Protein AF-A0A8B4I8F6-F1 (afdb_monomer_lite)

Structure (mmCIF, N/CA/C/O backbone):
data_AF-A0A8B4I8F6-F1
#
_entry.id   AF-A0A8B4I8F6-F1
#
loop_
_atom_site.group_PDB
_atom_site.id
_atom_site.type_symbol
_atom_site.label_atom_id
_atom_site.label_alt_id
_atom_site.label_comp_id
_atom_site.label_asym_id
_atom_site.label_entity_id
_atom_site.label_seq_id
_atom_site.pdbx_PDB_ins_code
_atom_site.Cartn_x
_atom_site.Cartn_y
_atom_site.Cartn_z
_atom_site.occupancy
_atom_site.B_iso_or_equiv
_atom_site.auth_seq_id
_atom_site.auth_comp_id
_atom_site.auth_asym_id
_atom_site.auth_atom_id
_atom_site.pdbx_PDB_model_num
ATOM 1 N N . MET A 1 1 ? 29.112 9.763 -29.457 1.00 48.84 1 MET A N 1
ATOM 2 C CA . MET A 1 1 ? 28.699 10.119 -28.081 1.00 48.84 1 MET A CA 1
ATOM 3 C C . MET A 1 1 ? 27.371 9.427 -27.759 1.00 48.84 1 MET A C 1
ATOM 5 O O . MET A 1 1 ? 26.352 9.925 -28.220 1.00 48.84 1 MET A O 1
ATOM 9 N N . PRO A 1 2 ? 27.307 8.283 -27.052 1.00 52.81 2 PRO A N 1
ATOM 10 C CA . PRO A 1 2 ? 26.017 7.758 -26.613 1.00 52.81 2 PRO A CA 1
ATOM 11 C C . PRO A 1 2 ? 25.621 8.405 -25.279 1.00 52.81 2 PRO A C 1
ATOM 13 O O . PRO A 1 2 ? 26.295 8.227 -24.265 1.00 52.81 2 PRO A O 1
ATOM 16 N N . VAL A 1 3 ? 24.525 9.168 -25.288 1.00 59.97 3 VAL A N 1
ATOM 17 C CA . VAL A 1 3 ? 23.863 9.702 -24.089 1.00 59.97 3 VAL A CA 1
ATOM 18 C C . VAL A 1 3 ? 23.329 8.525 -23.273 1.00 59.97 3 VAL A C 1
ATOM 20 O O . VAL A 1 3 ? 22.325 7.900 -23.613 1.00 59.97 3 VAL A O 1
ATOM 23 N N . GLN A 1 4 ? 24.024 8.195 -22.189 1.00 58.28 4 GLN A N 1
ATOM 24 C CA . GLN A 1 4 ? 23.649 7.125 -21.269 1.00 58.28 4 GLN A CA 1
ATOM 25 C C . GLN A 1 4 ? 22.534 7.609 -20.333 1.00 58.28 4 GLN A C 1
ATOM 27 O O . GLN A 1 4 ? 22.750 7.858 -19.151 1.00 58.28 4 GLN A O 1
ATOM 32 N N . ASN A 1 5 ? 21.309 7.732 -20.841 1.00 58.06 5 ASN A N 1
ATOM 33 C CA . ASN A 1 5 ? 20.137 8.025 -20.012 1.00 58.06 5 ASN A CA 1
ATOM 34 C C . ASN A 1 5 ? 19.604 6.738 -19.347 1.00 58.06 5 ASN A C 1
ATOM 36 O O . ASN A 1 5 ? 18.490 6.291 -19.602 1.00 58.06 5 ASN A O 1
ATOM 40 N N . LYS A 1 6 ? 20.395 6.109 -18.467 1.00 59.12 6 LYS A N 1
ATOM 41 C CA . LYS A 1 6 ? 19.960 4.938 -17.681 1.00 59.12 6 LYS A CA 1
ATOM 42 C C . LYS A 1 6 ? 19.370 5.357 -16.332 1.00 59.12 6 LYS A C 1
ATOM 44 O O . LYS A 1 6 ? 19.865 4.979 -15.278 1.00 59.12 6 LYS A O 1
ATOM 49 N N . ARG A 1 7 ? 18.241 6.073 -16.334 1.00 60.41 7 ARG A N 1
ATOM 50 C CA . ARG A 1 7 ? 17.381 6.187 -15.130 1.00 60.41 7 ARG A CA 1
ATOM 51 C C . ARG A 1 7 ? 16.449 4.969 -14.998 1.00 60.41 7 ARG A C 1
ATOM 53 O O . ARG A 1 7 ? 15.254 5.092 -14.726 1.00 60.41 7 ARG A O 1
ATOM 60 N N . GLY A 1 8 ? 17.000 3.775 -15.214 1.00 57.84 8 GLY A N 1
ATOM 61 C CA . GLY A 1 8 ? 16.289 2.498 -15.172 1.00 57.84 8 GLY A CA 1
ATOM 62 C C . GLY A 1 8 ? 16.316 1.882 -13.779 1.00 57.84 8 GLY A C 1
ATOM 63 O O . GLY A 1 8 ? 16.930 0.843 -13.580 1.00 57.84 8 GLY A O 1
ATOM 64 N N . GLY A 1 9 ? 15.691 2.530 -12.793 1.00 70.44 9 GLY A N 1
ATOM 65 C CA . GLY A 1 9 ? 15.453 1.877 -11.504 1.00 70.44 9 GLY A CA 1
ATOM 66 C C . GLY A 1 9 ? 14.494 0.703 -11.701 1.00 70.44 9 GLY A C 1
ATOM 67 O O . GLY A 1 9 ? 13.373 0.929 -12.167 1.00 70.44 9 GLY A O 1
ATOM 68 N N . ALA A 1 10 ? 14.933 -0.515 -11.372 1.00 81.94 10 ALA A N 1
ATOM 69 C CA . ALA A 1 10 ? 14.103 -1.713 -11.446 1.00 81.94 10 ALA A CA 1
ATOM 70 C C . ALA A 1 10 ? 12.843 -1.538 -10.585 1.00 81.94 10 ALA A C 1
ATOM 72 O O . ALA A 1 10 ? 12.913 -1.101 -9.432 1.00 81.94 10 ALA A O 1
ATOM 73 N N . LEU A 1 11 ? 11.684 -1.852 -11.163 1.00 86.94 11 LEU A N 1
ATOM 74 C CA . LEU A 1 11 ? 10.434 -1.901 -10.418 1.00 86.94 11 LEU A CA 1
ATOM 75 C C . LEU A 1 11 ? 10.446 -3.141 -9.524 1.00 86.94 11 LEU A C 1
ATOM 77 O O . LEU A 1 11 ? 10.771 -4.234 -9.978 1.00 86.94 11 LEU A O 1
ATOM 81 N N . LYS A 1 12 ? 10.087 -2.964 -8.255 1.00 88.94 12 LYS A N 1
ATOM 82 C CA . LYS A 1 12 ? 9.895 -4.052 -7.297 1.00 88.94 12 LYS A CA 1
ATOM 83 C C . LYS A 1 12 ? 8.403 -4.305 -7.133 1.00 88.94 12 LYS A C 1
ATOM 85 O O . LYS A 1 12 ? 7.639 -3.344 -7.011 1.00 88.94 12 LYS A O 1
ATOM 90 N N . VAL A 1 13 ? 8.013 -5.577 -7.130 1.00 93.19 13 VAL A N 1
ATOM 91 C CA . VAL A 1 13 ? 6.658 -6.009 -6.766 1.00 93.19 13 VAL A CA 1
ATOM 92 C C . VAL A 1 13 ? 6.535 -5.944 -5.247 1.00 93.19 13 VAL A C 1
ATOM 94 O O . VAL A 1 13 ? 7.393 -6.450 -4.526 1.00 93.19 13 VAL A O 1
ATOM 97 N N . LEU A 1 14 ? 5.497 -5.272 -4.769 1.00 93.81 14 LEU A N 1
ATOM 98 C CA . LEU A 1 14 ? 5.176 -5.068 -3.362 1.00 93.81 14 LEU A CA 1
ATOM 99 C C . LEU A 1 14 ? 3.705 -5.434 -3.136 1.00 93.81 14 LEU A C 1
ATOM 101 O O . LEU A 1 14 ? 2.897 -5.365 -4.062 1.00 93.81 14 LEU A O 1
ATOM 105 N N . ILE A 1 15 ? 3.355 -5.795 -1.904 1.00 95.31 15 ILE A N 1
ATOM 106 C CA . ILE A 1 15 ? 1.980 -6.110 -1.495 1.00 95.31 15 ILE A CA 1
ATOM 107 C C . ILE A 1 15 ? 1.495 -5.002 -0.563 1.00 95.31 15 ILE A C 1
ATOM 109 O O . ILE A 1 15 ? 2.215 -4.590 0.350 1.00 95.31 15 ILE A O 1
ATOM 113 N N . CYS A 1 16 ? 0.293 -4.480 -0.805 1.00 95.31 16 CYS A N 1
ATOM 114 C CA . CYS A 1 16 ? -0.285 -3.451 0.050 1.00 95.31 16 CYS A CA 1
ATOM 115 C C . CYS A 1 16 ? -0.706 -4.048 1.395 1.00 95.31 16 CYS A C 1
ATOM 117 O O . CYS A 1 16 ? -1.498 -4.978 1.427 1.00 95.31 16 CYS A O 1
ATOM 119 N N . ARG A 1 17 ? -0.266 -3.457 2.509 1.00 93.62 17 ARG A N 1
ATOM 120 C CA . ARG A 1 17 ? -0.653 -3.907 3.861 1.00 93.62 17 ARG A CA 1
ATOM 121 C C . ARG A 1 17 ? -2.116 -3.643 4.248 1.00 93.62 17 ARG A C 1
ATOM 123 O O . ARG A 1 17 ? -2.514 -4.034 5.333 1.00 93.62 17 ARG A O 1
ATOM 130 N N . VAL A 1 18 ? -2.880 -2.940 3.408 1.00 94.25 18 VAL A N 1
ATOM 131 C CA . VAL A 1 18 ? -4.282 -2.575 3.685 1.00 94.25 18 VAL A CA 1
ATOM 132 C C . VAL A 1 18 ? -5.248 -3.378 2.825 1.00 94.25 18 VAL A C 1
ATOM 134 O O . VAL A 1 18 ? -6.193 -3.946 3.348 1.00 94.25 18 VAL A O 1
ATOM 137 N N . CYS A 1 19 ? 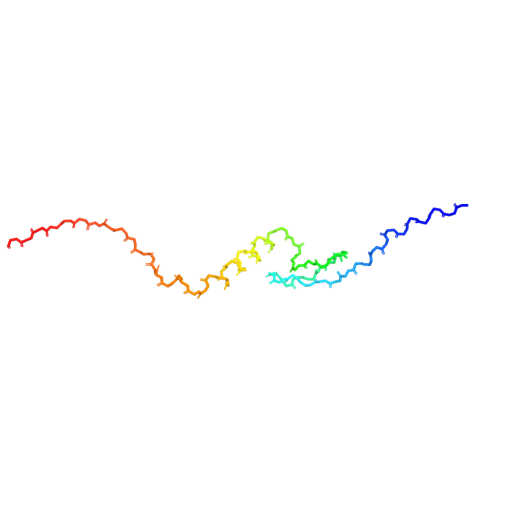-5.021 -3.429 1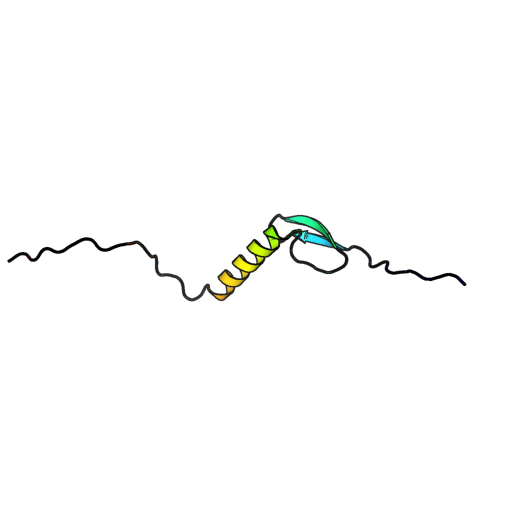.510 1.00 94.88 19 CYS A N 1
ATOM 138 C CA . CYS A 1 19 ? -5.922 -4.108 0.573 1.00 94.88 19 CYS A CA 1
ATOM 139 C C . CYS A 1 19 ? -5.336 -5.386 -0.040 1.00 94.88 19 CYS A C 1
ATOM 141 O O . CYS A 1 19 ? -5.951 -5.958 -0.934 1.00 94.88 19 CYS A O 1
ATOM 143 N N . GLU A 1 20 ? -4.119 -5.771 0.359 1.00 94.38 20 GLU A N 1
ATOM 144 C CA . GLU A 1 20 ? -3.424 -7.003 -0.055 1.00 94.38 20 GLU A CA 1
ATOM 145 C C . GLU A 1 20 ? -3.193 -7.151 -1.569 1.00 94.38 20 GLU A C 1
ATOM 147 O O . GLU A 1 20 ? -2.749 -8.186 -2.063 1.00 94.38 20 GLU A O 1
ATOM 152 N N . LYS A 1 21 ? -3.409 -6.077 -2.336 1.00 94.94 21 LYS A N 1
ATOM 153 C CA . LYS A 1 21 ? -3.139 -6.049 -3.775 1.00 94.94 21 LYS A CA 1
ATOM 154 C C . LYS A 1 21 ? -1.645 -5.931 -4.051 1.00 94.94 21 LYS A C 1
ATOM 156 O O . LYS A 1 21 ? -0.925 -5.174 -3.391 1.00 94.94 21 LYS A O 1
ATOM 161 N N . GLN A 1 22 ? -1.202 -6.632 -5.090 1.00 95.44 22 GLN A N 1
ATOM 162 C CA . GLN A 1 22 ? 0.144 -6.499 -5.637 1.00 95.44 22 GLN A CA 1
ATOM 163 C C . GLN A 1 22 ? 0.263 -5.220 -6.470 1.00 95.44 22 GLN A C 1
ATOM 165 O O . GLN A 1 22 ? -0.632 -4.878 -7.243 1.00 95.44 22 GLN A O 1
ATOM 170 N N . PHE A 1 23 ? 1.377 -4.509 -6.322 1.00 93.44 23 PHE A N 1
ATOM 171 C CA . PHE A 1 23 ? 1.677 -3.298 -7.078 1.00 93.44 23 PHE A CA 1
ATOM 172 C C . PHE A 1 23 ? 3.185 -3.125 -7.276 1.00 93.44 23 PHE A C 1
ATOM 174 O O . PHE A 1 23 ? 3.997 -3.663 -6.527 1.00 93.44 23 PHE A O 1
ATOM 181 N N . THR A 1 24 ? 3.578 -2.354 -8.290 1.00 92.25 24 THR A N 1
ATOM 182 C CA . THR A 1 24 ? 4.991 -2.155 -8.642 1.00 92.25 24 THR A CA 1
ATOM 183 C C . THR A 1 24 ? 5.457 -0.728 -8.385 1.00 92.25 24 THR A C 1
ATOM 185 O O . THR A 1 24 ? 4.849 0.228 -8.874 1.00 92.25 24 THR A O 1
ATOM 188 N N . ARG A 1 25 ? 6.578 -0.557 -7.674 1.00 90.06 25 ARG A N 1
ATOM 189 C CA . ARG A 1 25 ? 7.210 0.756 -7.432 1.00 90.06 25 ARG A CA 1
ATOM 190 C C . ARG A 1 25 ? 8.733 0.669 -7.516 1.00 90.06 25 ARG A C 1
ATOM 192 O O . ARG A 1 25 ? 9.326 -0.379 -7.297 1.00 90.06 25 ARG A O 1
ATOM 199 N N . LYS A 1 26 ? 9.382 1.806 -7.794 1.00 87.81 26 LYS A N 1
ATOM 200 C CA . LYS A 1 26 ? 10.856 1.927 -7.765 1.00 87.81 26 LYS A CA 1
ATOM 201 C C . LYS A 1 26 ? 11.426 1.968 -6.340 1.00 87.81 26 LYS A C 1
ATOM 203 O O . LYS A 1 26 ? 12.584 1.626 -6.132 1.00 87.81 26 LYS A 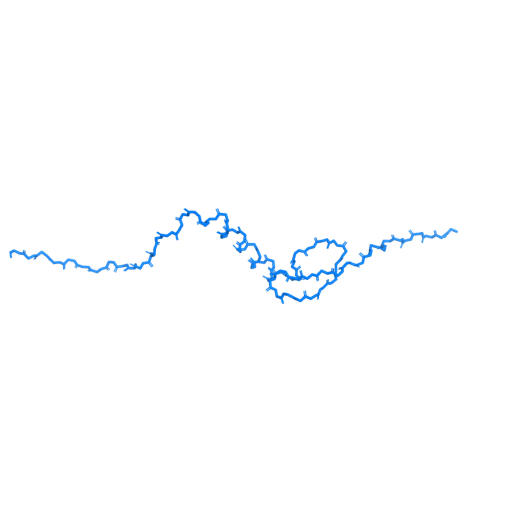O 1
ATOM 208 N N . LYS A 1 27 ? 10.633 2.421 -5.365 1.00 86.81 27 LYS A N 1
ATOM 209 C CA . LYS A 1 27 ? 11.001 2.517 -3.944 1.00 86.81 27 LYS A CA 1
ATOM 210 C C . LYS A 1 27 ? 10.074 1.640 -3.111 1.00 86.81 27 LYS A C 1
ATOM 212 O O . LYS A 1 27 ? 8.931 1.419 -3.506 1.00 86.81 27 LYS A O 1
ATOM 217 N N . TYR A 1 28 ? 10.570 1.169 -1.968 1.00 87.19 28 TYR A N 1
ATOM 218 C CA . TYR A 1 28 ? 9.749 0.452 -0.999 1.00 87.19 28 TYR A CA 1
ATOM 219 C C . TYR A 1 28 ? 8.654 1.378 -0.459 1.00 87.19 28 TYR A C 1
ATOM 221 O O . TYR A 1 28 ? 8.940 2.488 -0.009 1.00 87.19 28 TYR A O 1
ATOM 229 N N . GLN A 1 29 ? 7.408 0.924 -0.529 1.00 90.88 29 GLN A N 1
ATOM 230 C CA . GLN A 1 2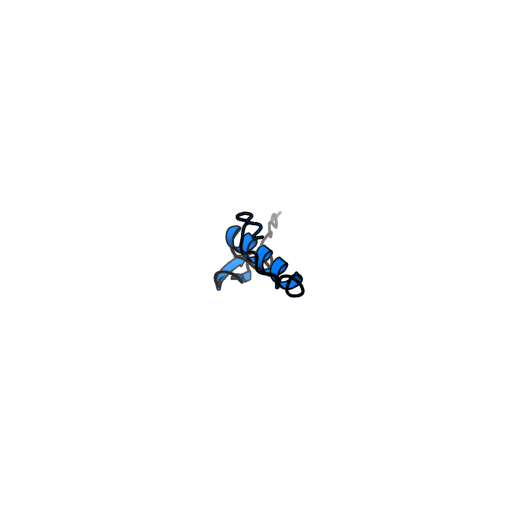9 ? 6.239 1.624 -0.013 1.00 90.88 29 GLN A CA 1
ATOM 231 C C . GLN A 1 29 ? 5.278 0.572 0.565 1.00 90.88 29 GLN A C 1
ATOM 233 O O . GLN A 1 29 ? 5.060 -0.445 -0.089 1.00 90.88 29 GLN A O 1
ATOM 238 N N . PRO A 1 30 ? 4.707 0.771 1.766 1.00 91.75 30 PRO A N 1
ATOM 239 C CA . PRO A 1 30 ? 3.864 -0.242 2.417 1.00 91.75 30 PRO A CA 1
ATOM 240 C C . PRO A 1 30 ? 2.452 -0.359 1.816 1.00 91.75 30 PRO A C 1
ATOM 242 O O . PRO A 1 30 ? 1.705 -1.282 2.141 1.00 91.75 30 PRO A O 1
ATOM 245 N N . VAL A 1 31 ? 2.058 0.590 0.965 1.00 95.38 31 VAL A N 1
ATOM 246 C CA . VAL A 1 31 ? 0.685 0.762 0.474 1.00 95.38 31 VAL A CA 1
ATOM 247 C C . VAL A 1 31 ? 0.663 1.166 -0.996 1.00 95.38 31 VAL A C 1
ATOM 249 O O . VAL A 1 31 ? 1.591 1.819 -1.475 1.00 95.38 31 VAL A O 1
ATOM 252 N N . CYS A 1 32 ? -0.401 0.787 -1.708 1.00 94.00 32 CYS A N 1
ATOM 253 C CA . CYS A 1 32 ? -0.505 0.983 -3.155 1.00 94.00 32 CYS A CA 1
ATOM 254 C C . CYS A 1 32 ? -0.985 2.387 -3.568 1.00 94.00 32 CYS A C 1
ATOM 256 O O . CYS A 1 32 ? -0.553 2.900 -4.607 1.00 94.00 32 CYS A O 1
ATOM 258 N N . CYS A 1 33 ? -1.855 3.014 -2.768 1.00 93.56 33 CYS A N 1
ATOM 259 C CA . CYS A 1 33 ? -2.517 4.287 -3.067 1.00 93.56 33 CYS A CA 1
ATOM 260 C C . CYS A 1 33 ? -2.607 5.214 -1.841 1.00 93.56 33 CYS A C 1
ATOM 262 O O . CYS A 1 33 ? -2.243 4.831 -0.726 1.00 93.56 33 CYS A O 1
ATOM 264 N N . HIS A 1 34 ? -3.077 6.445 -2.071 1.00 92.75 34 HIS A N 1
ATOM 265 C CA . HIS A 1 34 ? -3.242 7.462 -1.032 1.00 92.75 34 HIS A CA 1
ATOM 266 C C . HIS A 1 34 ? -4.257 7.035 0.038 1.00 92.75 34 HIS A C 1
ATOM 268 O O . HIS A 1 34 ? -3.954 7.133 1.222 1.00 92.75 34 HIS A O 1
ATOM 274 N N . ASP A 1 35 ? -5.389 6.455 -0.358 1.00 94.06 35 ASP A N 1
ATOM 275 C CA . ASP A 1 35 ? -6.434 6.037 0.588 1.00 94.06 35 ASP A CA 1
ATOM 276 C C . ASP A 1 35 ? -5.928 4.950 1.547 1.00 94.06 35 ASP A C 1
ATOM 278 O O . ASP A 1 35 ? -6.076 5.049 2.765 1.00 94.06 35 ASP A O 1
ATOM 282 N N . CYS A 1 36 ? -5.206 3.957 1.013 1.00 94.25 36 CYS A N 1
ATOM 283 C CA . CYS A 1 36 ? -4.545 2.940 1.832 1.00 94.25 36 CYS A CA 1
ATOM 284 C C . CYS A 1 36 ? -3.479 3.551 2.756 1.00 94.25 36 CYS A C 1
ATOM 286 O O . CYS A 1 36 ? -3.275 3.064 3.862 1.00 94.25 36 CYS A O 1
ATOM 288 N N . ASN A 1 37 ? -2.793 4.620 2.341 1.00 92.81 37 ASN A N 1
ATOM 289 C CA . ASN A 1 37 ? -1.824 5.309 3.196 1.00 92.81 37 ASN A CA 1
ATOM 290 C C . ASN A 1 37 ? -2.490 5.997 4.394 1.00 92.81 37 ASN A C 1
ATOM 292 O O . ASN A 1 37 ? -1.927 5.971 5.488 1.00 92.81 37 ASN A O 1
ATOM 296 N N . THR A 1 38 ? -3.672 6.582 4.204 1.00 93.06 38 THR A N 1
ATOM 297 C CA . THR A 1 38 ? -4.455 7.194 5.285 1.00 93.06 38 THR A CA 1
ATOM 298 C C . THR A 1 38 ? -4.856 6.148 6.322 1.00 93.06 38 THR A C 1
ATOM 300 O O . THR A 1 38 ? -4.580 6.329 7.507 1.00 93.06 38 THR A O 1
ATOM 303 N N . ILE A 1 39 ? -5.390 5.006 5.874 1.00 92.50 39 ILE A N 1
ATOM 304 C CA . ILE A 1 39 ? -5.763 3.886 6.755 1.00 92.50 39 ILE A CA 1
ATOM 305 C C . ILE A 1 39 ? -4.529 3.343 7.490 1.00 92.50 39 ILE A C 1
ATOM 307 O O . ILE A 1 39 ? -4.530 3.229 8.711 1.00 92.50 39 ILE A O 1
ATOM 311 N N . TYR A 1 40 ? -3.432 3.093 6.768 1.00 90.94 40 TYR A N 1
ATOM 312 C CA . TYR A 1 40 ? -2.189 2.570 7.344 1.00 90.94 40 TYR A CA 1
ATOM 313 C C . TYR A 1 40 ? -1.574 3.492 8.412 1.00 90.94 40 TYR A C 1
ATOM 315 O O . TYR A 1 40 ? -0.950 3.024 9.366 1.00 90.94 40 TYR A O 1
ATOM 323 N N . LYS A 1 41 ? -1.726 4.814 8.269 1.00 89.56 41 LYS A N 1
ATOM 324 C CA . LYS A 1 41 ? -1.298 5.790 9.283 1.00 89.56 41 LYS A CA 1
ATOM 325 C C . LYS A 1 41 ? -2.216 5.784 10.504 1.00 89.56 41 LYS A C 1
ATOM 327 O O . LYS A 1 41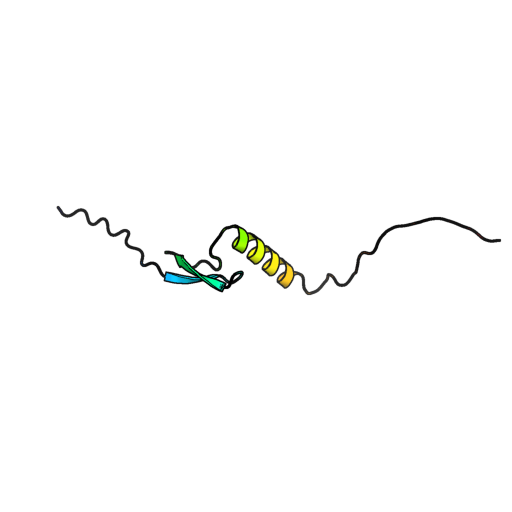 ? -1.696 5.815 11.616 1.00 89.56 41 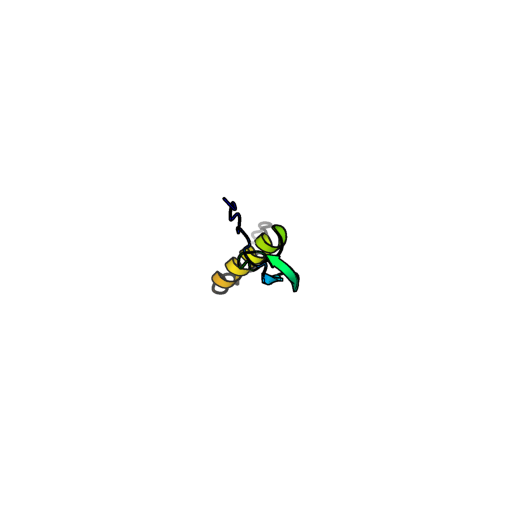LYS A O 1
ATOM 332 N N . ALA A 1 42 ? -3.530 5.697 10.299 1.00 88.88 42 ALA A N 1
ATOM 333 C CA . ALA A 1 42 ? -4.497 5.604 11.389 1.00 88.88 42 ALA A CA 1
ATOM 334 C C . ALA A 1 42 ? -4.234 4.363 12.258 1.00 88.88 42 ALA A C 1
ATOM 336 O O . ALA A 1 42 ? -4.087 4.496 13.467 1.00 88.88 42 ALA A O 1
ATOM 337 N N . THR A 1 43 ? -4.040 3.187 11.645 1.00 83.50 43 THR A N 1
ATOM 338 C CA . THR A 1 43 ? -3.752 1.935 12.372 1.00 83.50 43 THR A CA 1
ATOM 339 C C . THR A 1 43 ? -2.459 2.006 13.192 1.00 83.50 43 THR A C 1
ATOM 341 O O . THR A 1 43 ? -2.395 1.477 14.300 1.00 83.50 43 THR A O 1
ATOM 344 N N . GLN A 1 44 ? -1.417 2.672 12.682 1.00 77.94 44 GLN A N 1
ATOM 345 C CA . GLN A 1 44 ? -0.164 2.838 13.429 1.00 77.94 44 GLN A CA 1
ATOM 346 C C . GLN A 1 44 ? -0.308 3.772 14.633 1.00 77.94 44 GLN A C 1
ATOM 348 O O . GLN A 1 44 ? 0.336 3.537 15.652 1.00 77.94 44 GLN A O 1
ATOM 353 N N . GLN A 1 45 ? -1.156 4.801 14.549 1.00 67.12 45 GLN A N 1
ATOM 354 C CA . GLN A 1 45 ? -1.452 5.650 15.706 1.00 67.12 45 GLN A CA 1
ATOM 355 C C . GLN A 1 45 ? -2.225 4.885 16.785 1.00 67.12 45 GLN A C 1
ATOM 357 O O . GLN A 1 45 ? -1.946 5.069 17.966 1.00 67.12 45 GLN A O 1
ATOM 362 N N . THR A 1 46 ? -3.124 3.976 16.396 1.00 60.69 46 THR A N 1
ATOM 363 C CA . THR A 1 46 ? -3.875 3.149 17.352 1.00 60.69 46 THR A CA 1
ATOM 364 C C . THR A 1 46 ? -2.972 2.165 18.102 1.00 60.69 46 THR A C 1
ATOM 366 O O . THR A 1 46 ? -3.152 1.978 19.300 1.00 60.69 46 THR A O 1
ATOM 369 N N . LEU A 1 47 ? -1.956 1.583 17.446 1.00 57.41 47 LEU A N 1
ATOM 370 C CA . LEU A 1 47 ? -1.004 0.683 18.117 1.00 57.41 47 LEU A CA 1
ATOM 371 C C . LEU A 1 47 ? -0.110 1.395 19.144 1.00 57.41 47 LEU A C 1
ATOM 373 O O . LEU A 1 47 ? 0.261 0.783 20.139 1.00 57.41 47 LEU A O 1
ATOM 377 N N . SER A 1 48 ? 0.219 2.675 18.942 1.00 55.72 48 SER A N 1
ATOM 378 C CA . SER A 1 48 ? 0.942 3.463 19.955 1.00 55.72 48 SER A CA 1
ATOM 379 C C . SER A 1 48 ? 0.052 3.944 21.108 1.00 55.72 48 SER A C 1
ATOM 381 O O . SER A 1 48 ? 0.580 4.435 22.100 1.00 55.72 48 SER A O 1
ATOM 383 N N . GLN A 1 49 ? -1.274 3.803 21.002 1.00 48.62 49 GLN A N 1
ATOM 384 C CA . GLN A 1 49 ? -2.250 4.247 22.004 1.00 48.62 49 GLN A CA 1
ATOM 385 C C . GLN A 1 49 ? -3.071 3.081 22.587 1.00 48.62 49 GLN A C 1
ATOM 387 O O . GLN A 1 49 ? -4.120 3.292 23.192 1.00 48.62 49 GLN A O 1
ATOM 392 N N . ALA A 1 50 ? -2.598 1.841 22.432 1.00 51.28 50 ALA A N 1
ATOM 393 C CA . ALA A 1 50 ? -3.260 0.653 22.973 1.00 51.28 50 ALA A CA 1
ATOM 394 C C . ALA A 1 50 ? -3.119 0.492 24.503 1.00 51.28 50 ALA A C 1
ATOM 396 O O . ALA A 1 50 ? -3.645 -0.472 25.048 1.00 51.28 50 ALA A O 1
ATOM 397 N N . ASP A 1 51 ? -2.481 1.438 25.203 1.00 53.72 51 ASP A N 1
ATOM 398 C CA . ASP A 1 51 ? -2.317 1.384 26.663 1.00 53.72 51 ASP A CA 1
ATOM 399 C C . ASP A 1 51 ? -3.280 2.279 27.471 1.00 53.72 51 ASP A C 1
ATOM 401 O O . ASP A 1 51 ? -3.243 2.206 28.692 1.00 53.72 51 ASP A O 1
ATOM 405 N N . LEU A 1 52 ? -4.158 3.117 26.878 1.00 54.06 52 LEU A N 1
ATOM 406 C CA . LEU A 1 52 ? -4.930 4.081 27.706 1.00 54.06 52 LEU A CA 1
ATOM 407 C C . LEU A 1 52 ? -6.364 4.473 27.300 1.00 54.06 52 LEU A C 1
ATOM 409 O O . LEU A 1 52 ? -6.941 5.338 27.960 1.00 54.06 52 LEU A O 1
ATOM 413 N N . GLN A 1 53 ? -7.010 3.858 26.305 1.00 48.81 53 GLN A N 1
ATOM 414 C CA . GLN A 1 53 ? -8.398 4.229 25.956 1.00 48.81 53 GLN A CA 1
ATOM 415 C C . GLN A 1 53 ? -9.413 3.099 26.182 1.00 48.81 53 GLN A C 1
ATOM 417 O O . GLN A 1 53 ? -10.176 2.717 25.302 1.00 48.81 53 GLN A O 1
ATOM 422 N N . GLY A 1 54 ? -9.442 2.597 27.416 1.00 46.62 54 GLY A N 1
ATOM 423 C CA . GLY A 1 54 ? -10.579 1.874 27.982 1.00 46.62 54 GLY A CA 1
ATOM 424 C C . GLY A 1 54 ? -11.430 2.800 28.851 1.00 46.62 54 GLY A C 1
ATOM 425 O O . GLY A 1 54 ? -11.438 2.655 30.066 1.00 46.62 54 GLY A O 1
ATOM 426 N N . ALA A 1 55 ? -12.121 3.772 28.256 1.00 45.81 55 ALA A N 1
ATOM 427 C CA . ALA A 1 55 ? -13.223 4.468 28.920 1.00 45.81 55 ALA A CA 1
ATOM 428 C C . ALA A 1 55 ? -14.248 4.883 27.863 1.00 45.81 55 ALA A C 1
ATOM 430 O O . ALA A 1 55 ? -14.098 5.881 27.159 1.00 45.81 55 ALA A O 1
ATOM 431 N N . SER A 1 56 ? -15.250 4.019 27.726 1.00 50.66 56 SER A N 1
ATOM 432 C CA . SER A 1 56 ? -16.442 4.182 26.902 1.00 50.66 56 SER A CA 1
ATOM 433 C C . SER A 1 56 ? -17.116 5.520 27.210 1.00 50.66 56 SER A C 1
ATOM 435 O O . SER A 1 56 ? -17.486 5.779 28.353 1.00 50.66 56 SER A O 1
ATOM 437 N N . ASN A 1 57 ? -17.269 6.365 26.191 1.00 56.09 57 ASN A N 1
ATOM 438 C CA . ASN A 1 57 ? -18.159 7.515 26.247 1.00 56.09 57 ASN A CA 1
ATOM 439 C C . ASN A 1 57 ? -19.555 7.063 25.817 1.00 56.09 57 ASN A C 1
ATOM 441 O O . ASN A 1 57 ? -19.773 6.745 24.651 1.00 56.09 57 ASN A O 1
ATOM 445 N N . ASN A 1 58 ? -20.489 7.094 26.757 1.00 62.78 58 ASN A N 1
ATOM 446 C CA . ASN A 1 58 ? -21.924 7.145 26.502 1.00 62.78 58 ASN A CA 1
ATOM 447 C C . ASN A 1 58 ? -22.473 8.107 27.567 1.00 62.78 58 ASN A C 1
ATOM 449 O O . ASN A 1 58 ? -22.548 7.762 28.739 1.00 62.78 58 ASN A O 1
ATOM 453 N N . GLU A 1 59 ? -22.427 9.405 27.274 1.00 53.12 59 GLU A N 1
ATOM 454 C CA . GLU A 1 59 ? -23.527 10.180 26.674 1.00 53.12 59 GLU A CA 1
ATOM 455 C C . GLU A 1 59 ? -24.526 10.687 27.737 1.00 53.12 59 GLU A C 1
ATOM 457 O O . GLU A 1 59 ? -25.346 9.946 28.262 1.00 53.12 59 GLU A O 1
ATOM 462 N N . SER A 1 60 ? -24.390 11.990 28.014 1.00 50.53 60 SER A N 1
ATOM 463 C CA . SER A 1 60 ? -25.417 13.006 28.299 1.00 50.53 60 SER A CA 1
ATOM 464 C C . SER A 1 60 ? -26.453 12.817 29.422 1.00 50.53 60 SER A C 1
ATOM 466 O O . SER A 1 60 ? -27.512 12.226 29.257 1.00 50.53 60 SER A O 1
ATOM 468 N N . THR A 1 61 ? -26.173 13.514 30.530 1.00 56.88 61 THR A N 1
ATOM 469 C CA . THR A 1 61 ? -27.033 14.479 31.248 1.00 56.88 61 THR A CA 1
ATOM 470 C C . THR A 1 61 ? -28.515 14.556 30.853 1.00 56.88 61 THR A C 1
ATOM 472 O O . THR A 1 61 ? -28.819 15.201 29.854 1.00 56.88 61 THR A O 1
ATOM 475 N N . ILE A 1 62 ? -29.426 14.091 31.725 1.00 58.78 62 ILE A N 1
ATOM 476 C CA . ILE A 1 62 ? -30.778 14.666 31.903 1.00 58.78 62 ILE A CA 1
ATOM 477 C C . ILE A 1 62 ? -31.197 14.609 33.395 1.00 58.78 62 ILE A C 1
ATOM 479 O O . ILE A 1 62 ? -31.384 13.544 33.966 1.00 58.78 62 ILE A O 1
ATOM 483 N N . GLU A 1 63 ? -31.305 15.814 33.965 1.00 52.44 63 GLU A N 1
ATOM 484 C CA . GLU A 1 63 ? -32.233 16.351 34.981 1.00 52.44 63 GLU A CA 1
ATOM 485 C C . GLU A 1 63 ? -32.417 15.786 36.409 1.00 52.44 63 GLU A C 1
ATOM 487 O O . GLU A 1 63 ? -32.793 14.650 36.668 1.00 52.44 63 GLU A O 1
ATOM 492 N N . HIS A 1 64 ? -32.255 16.741 37.337 1.00 54.19 64 HIS A N 1
ATOM 493 C CA . HIS A 1 64 ? -32.926 16.952 38.620 1.00 54.19 64 HIS A CA 1
ATOM 494 C C . HIS A 1 64 ? -34.146 16.072 38.950 1.00 54.19 64 HIS A C 1
ATOM 496 O O . HIS A 1 64 ? -35.135 16.063 38.227 1.00 54.19 64 HIS A O 1
ATOM 502 N N . THR A 1 65 ? -34.186 15.554 40.181 1.00 59.56 65 THR A N 1
ATOM 503 C CA . THR A 1 65 ? -35.245 15.922 41.143 1.00 59.56 65 THR A CA 1
ATOM 504 C C . THR A 1 65 ? -34.865 15.509 42.566 1.00 59.56 65 THR A C 1
ATOM 506 O O . THR A 1 65 ? -34.491 14.378 42.856 1.00 59.56 65 THR A O 1
ATOM 509 N N . ASN A 1 66 ? -34.926 16.500 43.449 1.00 56.59 66 ASN A N 1
ATOM 510 C CA . ASN A 1 66 ? -34.819 16.406 44.895 1.00 56.59 66 ASN A CA 1
ATOM 511 C C . ASN A 1 66 ? -36.134 15.820 45.436 1.00 56.59 66 ASN A C 1
ATOM 513 O O . ASN A 1 66 ? -37.191 16.399 45.177 1.00 56.59 66 ASN A O 1
ATOM 517 N N . SER A 1 67 ? -36.084 14.714 46.179 1.00 55.44 67 SER A N 1
ATOM 518 C CA . SER A 1 67 ? -37.233 14.238 46.953 1.00 55.44 67 SER A CA 1
ATOM 519 C C . SER A 1 67 ? -36.923 14.296 48.444 1.00 55.44 67 SER A C 1
ATOM 521 O O . SER A 1 67 ? -36.031 13.614 48.945 1.00 55.44 67 SER A O 1
ATOM 523 N N . ARG A 1 68 ? -37.690 15.187 49.073 1.00 53.53 68 ARG A N 1
ATOM 524 C CA . ARG A 1 68 ? -37.980 15.334 50.500 1.00 53.53 68 ARG A CA 1
ATOM 525 C C . ARG A 1 68 ? -38.373 14.025 51.172 1.00 53.53 68 ARG A C 1
ATOM 527 O O . ARG A 1 68 ? -39.082 13.233 50.515 1.00 53.53 68 ARG A O 1
#

pLDDT: mean 74.01, std 18.46, range [45.81, 95.44]

Organism: Pseudomonas fluorescens (NCBI:txid294)

Radius of gyration: 25.27 Å; chains: 1; bounding box: 67×24×79 Å

Sequence (68 aa):
MPVQNKRGGALKVLICRVCEKQFTRKKYQPVCCHDCNTIYKATQQTLSQADLQGASNNESTIEHTNSR

Secondary structure (DSSP, 8-state):
--------PPPEEEE-TTT--EEEESS--S-SSHHHHHHHHHHHHHHHTTTT----------------

Foldseek 3Di:
DDDPPPPPQDWDWAAAPQPRDIDTDSDDDNHDDPVSVVVVVVVVVVVVVVPDPPDDDDDDDDDDDDDD